Protein AF-A0A3M1AWP5-F1 (afdb_monomer_lite)

Radius of gyration: 27.08 Å; chains: 1; bounding box: 99×44×41 Å

Secondary structure (DSSP, 8-state):
-GGGHHHHHHHHHHTT-------------GGGS---TT-EEEEEEEEEEEPTTSS--EEEEEEEEEEEEEEEEE-TTS-EEEEEEEEEESSTTSPPEEEEEEEEEEETTEEEEEETTEEEEEEESS--TT----TTTTS-TT---PPTT--

Structure (mmCIF, N/CA/C/O backbone):
data_AF-A0A3M1AWP5-F1
#
_entry.id   AF-A0A3M1AWP5-F1
#
loop_
_atom_site.group_PDB
_atom_site.id
_atom_site.type_symbol
_atom_site.label_atom_id
_atom_site.label_alt_id
_atom_site.label_comp_id
_atom_site.label_asym_id
_atom_site.label_entity_id
_atom_site.label_seq_id
_atom_site.pdbx_PDB_ins_code
_atom_site.Cartn_x
_atom_site.Cartn_y
_atom_site.Cartn_z
_atom_site.occupancy
_atom_site.B_iso_or_equiv
_atom_site.auth_seq_id
_atom_site.auth_comp_id
_atom_site.auth_asym_id
_atom_site.auth_atom_id
_atom_site.pdbx_PDB_model_num
ATOM 1 N N . MET A 1 1 ? -70.035 30.390 7.859 1.00 53.03 1 MET A N 1
ATOM 2 C CA . MET A 1 1 ? -69.193 29.257 7.408 1.00 53.03 1 MET A CA 1
ATOM 3 C C . MET A 1 1 ? -67.688 29.559 7.477 1.00 53.03 1 MET A C 1
ATOM 5 O O . MET A 1 1 ? -66.928 28.643 7.740 1.00 53.03 1 MET A O 1
ATOM 9 N N . LEU A 1 2 ? -67.248 30.824 7.371 1.00 51.12 2 LEU A N 1
ATOM 10 C CA . LEU A 1 2 ? -65.820 31.205 7.382 1.00 51.12 2 LEU A CA 1
ATOM 11 C C . LEU A 1 2 ? -65.091 31.064 8.743 1.00 51.12 2 LEU A C 1
ATOM 13 O O . LEU A 1 2 ? -63.875 30.923 8.776 1.00 51.12 2 LEU A O 1
ATOM 17 N N . LYS A 1 3 ? -65.814 31.063 9.876 1.00 50.00 3 LYS A N 1
ATOM 18 C CA . LYS A 1 3 ? -65.214 31.012 11.228 1.00 50.00 3 LYS A CA 1
ATOM 19 C C . LYS A 1 3 ? -64.659 29.633 11.626 1.00 50.00 3 LYS A C 1
ATOM 21 O O . LYS A 1 3 ? -63.792 29.576 12.487 1.00 50.00 3 LYS A O 1
ATOM 26 N N . LEU A 1 4 ? -65.120 28.545 10.992 1.00 53.50 4 LEU A N 1
ATOM 27 C CA . LEU A 1 4 ? -64.608 27.184 11.234 1.00 53.50 4 LEU A CA 1
ATOM 28 C C . LEU A 1 4 ? -63.374 26.841 10.377 1.00 53.50 4 LEU A C 1
ATOM 30 O O . LEU A 1 4 ? -62.659 25.898 10.694 1.00 53.50 4 LEU A O 1
ATOM 34 N N . ALA A 1 5 ? -63.107 27.608 9.313 1.00 57.72 5 ALA A N 1
ATOM 35 C CA . ALA A 1 5 ? -61.976 27.373 8.412 1.00 57.72 5 ALA A CA 1
ATOM 36 C C . ALA A 1 5 ? -60.634 27.831 9.014 1.00 57.72 5 ALA A C 1
ATOM 38 O O . ALA A 1 5 ? -59.599 27.227 8.757 1.00 57.72 5 ALA A O 1
ATOM 39 N N . ILE A 1 6 ? -60.660 28.867 9.858 1.00 60.28 6 ILE A N 1
ATOM 40 C CA . ILE A 1 6 ? -59.479 29.448 10.513 1.00 60.28 6 ILE A CA 1
ATOM 41 C C . ILE A 1 6 ? -58.795 28.465 11.488 1.00 60.28 6 ILE A C 1
ATOM 43 O O . ILE A 1 6 ? -57.579 28.304 11.365 1.00 60.28 6 ILE A O 1
ATOM 47 N N . PRO A 1 7 ? -59.509 27.764 12.401 1.00 63.31 7 PRO A N 1
ATOM 48 C CA . PRO A 1 7 ? -58.883 26.770 13.281 1.00 63.31 7 PRO A CA 1
ATOM 49 C C . PRO A 1 7 ? -58.403 25.519 12.525 1.00 63.31 7 PRO A C 1
ATOM 51 O O . PRO A 1 7 ? -57.407 24.907 12.902 1.00 63.31 7 PRO A O 1
ATOM 54 N N . LEU A 1 8 ? -59.068 25.155 11.423 1.00 63.59 8 LEU A N 1
ATOM 55 C CA . LEU A 1 8 ? -58.674 24.007 10.601 1.00 63.59 8 LEU A CA 1
ATOM 56 C C . LEU A 1 8 ? -57.382 24.285 9.814 1.00 63.59 8 LEU A C 1
ATOM 58 O O . LEU A 1 8 ? -56.522 23.414 9.698 1.00 63.59 8 LEU A O 1
ATOM 62 N N . LEU A 1 9 ? -57.213 25.521 9.336 1.00 65.38 9 LEU A N 1
ATOM 63 C CA . LEU A 1 9 ? -56.002 25.961 8.645 1.00 65.38 9 LEU A CA 1
ATOM 64 C C . LEU A 1 9 ? -54.795 26.040 9.594 1.00 65.38 9 LEU A C 1
ATOM 66 O O . LEU A 1 9 ? -53.684 25.695 9.203 1.00 65.38 9 LEU A O 1
ATOM 70 N N . THR A 1 10 ? -55.011 26.427 10.855 1.00 64.38 10 THR A N 1
ATOM 71 C CA . THR A 1 10 ? -53.945 26.468 11.875 1.00 64.38 10 THR A CA 1
ATOM 72 C C . THR A 1 10 ? -53.494 25.073 12.312 1.00 64.38 10 THR A C 1
ATOM 74 O O . THR A 1 10 ? -52.305 24.874 12.544 1.00 64.38 10 THR A O 1
ATOM 77 N N . ILE A 1 11 ? -54.394 24.086 12.349 1.00 67.00 11 ILE A N 1
ATOM 78 C CA . ILE A 1 11 ? -54.040 22.682 12.626 1.00 67.00 11 ILE A CA 1
ATOM 79 C C . ILE A 1 11 ? -53.254 22.056 11.460 1.00 67.00 11 ILE A C 1
ATOM 81 O O . ILE A 1 11 ? -52.305 21.311 11.696 1.00 67.00 11 ILE A O 1
ATOM 85 N N . ALA A 1 12 ? -53.584 22.397 10.210 1.00 65.62 12 ALA A N 1
ATOM 86 C CA . ALA A 1 12 ? -52.859 21.902 9.035 1.00 65.62 12 ALA A CA 1
ATOM 87 C C . ALA A 1 12 ? -51.409 22.426 8.957 1.00 65.62 12 ALA A C 1
ATOM 89 O O . ALA A 1 12 ? -50.514 21.700 8.527 1.00 65.62 12 ALA A O 1
ATOM 90 N N . LEU A 1 13 ? -51.159 23.653 9.429 1.00 64.75 13 LEU A N 1
ATOM 91 C CA . LEU A 1 13 ? -49.820 24.257 9.475 1.00 64.75 13 LEU A CA 1
ATOM 92 C C . LEU A 1 13 ? -48.888 23.585 10.501 1.00 64.75 13 LEU A C 1
ATOM 94 O O . LEU A 1 13 ? -47.675 23.586 10.309 1.00 64.75 13 LEU A O 1
ATOM 98 N N . LEU A 1 14 ? -49.431 22.966 11.556 1.00 64.44 14 LEU A N 1
ATOM 99 C CA . LEU A 1 14 ? -48.641 22.269 12.583 1.00 64.44 14 LEU A CA 1
ATOM 100 C C . LEU A 1 14 ? -48.255 20.832 12.187 1.00 64.44 14 LEU A C 1
ATOM 102 O O . LEU A 1 14 ? -47.319 20.276 12.755 1.00 64.44 14 LEU A O 1
ATOM 106 N N . ALA A 1 15 ? -48.921 20.239 11.191 1.00 63.94 15 ALA A N 1
ATOM 107 C CA . ALA A 1 15 ? -48.643 18.879 10.716 1.00 63.94 15 ALA A CA 1
ATOM 108 C C . ALA A 1 15 ? -47.486 18.790 9.695 1.00 63.94 15 ALA A C 1
ATOM 110 O O . ALA A 1 15 ? -47.089 17.691 9.312 1.00 63.94 15 ALA A O 1
ATOM 111 N N . SER A 1 16 ? -46.939 19.927 9.246 1.00 66.94 16 SER A N 1
ATOM 112 C CA . SER A 1 16 ? -45.861 19.971 8.243 1.00 66.94 16 SER A CA 1
ATOM 113 C C . SER A 1 16 ? -44.450 19.940 8.840 1.00 66.94 16 SER A C 1
ATOM 115 O O . SER A 1 16 ? -43.474 19.908 8.091 1.00 66.94 16 SER A O 1
ATOM 117 N N . CYS A 1 17 ? -44.317 19.954 10.168 1.00 68.88 17 CYS A N 1
ATOM 118 C CA . CYS A 1 17 ? -43.018 19.876 10.826 1.00 68.88 17 CYS A CA 1
ATOM 119 C C . CYS A 1 17 ? -42.562 18.410 10.859 1.00 68.88 17 CYS A C 1
ATOM 121 O O . CYS A 1 17 ? -42.826 17.679 11.813 1.00 68.88 17 CYS A O 1
ATOM 123 N N . LYS A 1 18 ? -41.930 17.953 9.775 1.00 68.88 18 LYS A N 1
ATOM 124 C CA . LYS A 1 18 ? -41.160 16.709 9.788 1.00 68.88 18 LYS A CA 1
ATOM 125 C C . LYS A 1 18 ? -39.752 17.042 10.253 1.00 68.88 18 LYS A C 1
ATOM 127 O O . LYS A 1 18 ? -39.086 17.872 9.645 1.00 68.88 18 LYS A O 1
ATOM 132 N N . THR A 1 19 ? -39.309 16.402 11.326 1.00 66.50 19 THR A N 1
ATOM 133 C CA . THR A 1 19 ? -37.909 16.450 11.738 1.00 66.50 19 THR A CA 1
ATOM 134 C C . THR A 1 19 ? -37.105 15.694 10.688 1.00 66.50 19 THR A C 1
ATOM 136 O O . THR A 1 19 ? -37.209 14.471 10.596 1.00 66.50 19 TH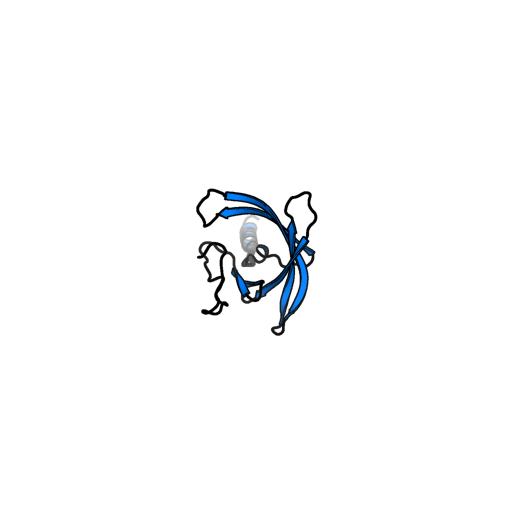R A O 1
ATOM 139 N N . GLU A 1 20 ? -36.344 16.409 9.864 1.00 64.50 20 GLU A N 1
ATOM 140 C CA . GLU A 1 20 ? -35.311 15.784 9.046 1.00 64.50 20 GLU A CA 1
ATOM 141 C C . GLU A 1 20 ? -34.237 15.270 10.009 1.00 64.50 20 GLU A C 1
ATOM 143 O O . GLU A 1 20 ? -33.453 16.031 10.572 1.00 64.50 20 GLU A O 1
ATOM 148 N N . GLN A 1 21 ? -34.258 13.964 10.283 1.00 60.59 21 GLN A N 1
ATOM 149 C CA . GLN A 1 21 ? -33.045 13.283 10.707 1.00 60.59 21 GLN A CA 1
ATOM 150 C C . GLN A 1 21 ? -32.175 13.209 9.464 1.00 60.59 21 GLN A C 1
ATOM 152 O O . GLN A 1 21 ? -32.335 12.296 8.660 1.00 60.59 21 GLN A O 1
ATOM 157 N N . ASP A 1 22 ? -31.304 14.196 9.292 1.00 58.91 22 ASP A N 1
ATOM 158 C CA . ASP A 1 22 ? -30.115 13.998 8.481 1.00 58.91 22 ASP A CA 1
ATOM 159 C C . ASP A 1 22 ? -29.289 12.944 9.232 1.00 58.91 22 ASP A C 1
ATOM 161 O O . ASP A 1 22 ? -28.844 13.222 10.359 1.00 58.91 22 ASP A O 1
ATOM 165 N N . PRO A 1 23 ? -29.187 11.690 8.744 1.00 58.50 23 PRO A N 1
ATOM 166 C CA . PRO A 1 23 ? -28.244 10.772 9.340 1.00 58.50 23 PRO A CA 1
ATOM 167 C C . PRO A 1 23 ? -26.895 11.449 9.156 1.00 58.50 23 PRO A C 1
ATOM 169 O O . PRO A 1 23 ? -26.439 11.633 8.036 1.00 58.50 23 PRO A O 1
ATOM 172 N N . PHE A 1 24 ? -26.299 11.889 10.261 1.00 58.22 24 PHE A N 1
ATOM 173 C CA . PHE A 1 24 ? -24.976 12.490 10.276 1.00 58.22 24 PHE A CA 1
ATOM 174 C C . PHE A 1 24 ? -23.970 11.385 9.921 1.00 58.22 24 PHE A C 1
ATOM 176 O O . PHE A 1 24 ? -23.284 10.846 10.792 1.00 58.22 24 PHE A O 1
ATOM 183 N N . ASP A 1 25 ? -23.964 10.973 8.655 1.00 64.19 25 ASP A N 1
ATOM 184 C CA . ASP A 1 25 ? -23.086 9.960 8.114 1.00 64.19 25 ASP A CA 1
ATOM 185 C C . ASP A 1 25 ? -21.750 10.650 7.916 1.00 64.19 25 ASP A C 1
ATOM 187 O O . ASP A 1 25 ? -21.516 11.429 6.989 1.00 64.19 25 ASP A O 1
ATOM 191 N N . ARG A 1 26 ? -20.913 10.507 8.939 1.00 71.44 26 ARG A N 1
ATOM 192 C CA . ARG A 1 26 ? -19.608 11.135 8.962 1.00 71.44 26 ARG A CA 1
ATOM 193 C C . ARG A 1 26 ? -18.755 10.357 7.969 1.00 71.44 26 ARG A C 1
ATOM 195 O O . ARG A 1 26 ? -18.189 9.338 8.346 1.00 71.44 26 ARG A O 1
ATOM 202 N N . ASP A 1 27 ? -18.680 10.827 6.728 1.00 85.81 27 ASP A N 1
ATOM 203 C CA . ASP A 1 27 ? -17.844 10.209 5.701 1.00 85.81 27 ASP A CA 1
ATOM 204 C C . ASP A 1 27 ? -16.393 10.122 6.200 1.00 85.81 27 ASP A C 1
ATOM 206 O O . ASP A 1 27 ? -15.729 11.131 6.467 1.00 85.81 27 ASP A O 1
ATOM 210 N N . PHE A 1 28 ? -15.918 8.890 6.403 1.00 89.19 28 PHE A N 1
ATOM 211 C CA . PHE A 1 28 ? -14.544 8.636 6.815 1.00 89.19 28 PHE A CA 1
ATOM 212 C C . PHE A 1 28 ? -13.572 8.658 5.633 1.00 89.19 28 PHE A C 1
ATOM 214 O O . PHE A 1 28 ? -12.366 8.772 5.847 1.00 89.19 28 PHE A O 1
ATOM 221 N N . GLY A 1 29 ? -14.061 8.571 4.398 1.00 92.06 29 GLY A N 1
ATOM 222 C CA . GLY A 1 29 ? -13.231 8.521 3.205 1.00 92.06 29 GLY A CA 1
ATOM 223 C C . GLY A 1 29 ? -12.493 7.193 3.040 1.00 92.06 29 GLY A C 1
ATOM 224 O O . GLY A 1 29 ? -11.410 7.175 2.464 1.00 92.06 29 GLY A O 1
ATOM 225 N N . PHE A 1 30 ? -13.031 6.071 3.533 1.00 93.12 30 PHE A N 1
ATOM 226 C CA . PHE A 1 30 ? -12.400 4.755 3.335 1.00 93.12 30 PHE A CA 1
ATOM 227 C C . PHE A 1 30 ? -12.233 4.394 1.849 1.00 93.12 30 PHE A C 1
ATOM 229 O O . PHE A 1 30 ? -11.294 3.683 1.490 1.00 93.12 30 PHE A O 1
ATOM 236 N N . ASP A 1 31 ? -13.064 4.967 0.976 1.00 92.75 31 ASP A N 1
ATOM 237 C CA . ASP A 1 31 ? -12.991 4.808 -0.479 1.00 92.75 31 ASP A CA 1
ATOM 238 C C . ASP A 1 31 ? -11.698 5.363 -1.102 1.00 92.75 31 ASP A C 1
ATOM 240 O O . ASP A 1 31 ? -11.334 4.965 -2.208 1.00 92.75 31 ASP A O 1
ATOM 244 N N . TYR A 1 32 ? -10.949 6.218 -0.389 1.00 93.31 32 TYR A N 1
ATOM 245 C CA . TYR A 1 32 ? -9.612 6.664 -0.805 1.00 93.31 32 TYR A CA 1
ATOM 246 C C . TYR A 1 32 ? -8.544 5.561 -0.697 1.00 93.31 32 TYR A C 1
ATOM 248 O O . TYR A 1 32 ? -7.442 5.723 -1.222 1.00 93.31 32 TYR A O 1
ATOM 256 N N . TYR A 1 33 ? -8.842 4.438 -0.033 1.00 95.69 33 TYR A N 1
ATOM 257 C CA . TYR A 1 33 ? -7.948 3.282 0.064 1.00 95.69 33 TYR A CA 1
ATOM 258 C C . TYR A 1 33 ? -8.723 1.961 -0.103 1.00 95.69 33 TYR A C 1
ATOM 260 O O . TYR A 1 33 ? -8.898 1.207 0.858 1.00 95.69 33 TYR A O 1
ATOM 268 N N . PRO A 1 34 ? -9.231 1.664 -1.313 1.00 94.62 34 PRO A N 1
ATOM 269 C CA . PRO A 1 34 ? -10.155 0.557 -1.508 1.00 94.62 34 PRO A CA 1
ATOM 270 C C . PRO A 1 34 ? -9.424 -0.791 -1.442 1.00 94.62 34 PRO A C 1
ATOM 272 O O . PRO A 1 34 ? -8.628 -1.134 -2.317 1.00 94.62 34 PRO A O 1
ATOM 275 N N . LEU A 1 35 ? -9.738 -1.576 -0.411 1.00 96.12 35 LEU A N 1
ATOM 276 C CA . LEU A 1 35 ? -9.240 -2.935 -0.208 1.00 96.12 35 LEU A CA 1
ATOM 277 C C . LEU A 1 35 ? -10.361 -3.938 -0.472 1.00 96.12 35 LEU A C 1
ATOM 279 O O . LEU A 1 35 ? -11.098 -4.326 0.426 1.00 96.12 35 LEU A O 1
ATOM 283 N N . GLU A 1 36 ? -10.503 -4.335 -1.731 1.00 96.44 36 GLU A N 1
ATOM 284 C CA . GLU A 1 36 ? -11.495 -5.319 -2.161 1.00 96.44 36 GLU A CA 1
ATOM 285 C C . GLU A 1 36 ? -10.835 -6.293 -3.132 1.00 96.44 36 GLU A C 1
ATOM 287 O O . GLU A 1 36 ? -10.174 -5.871 -4.084 1.00 96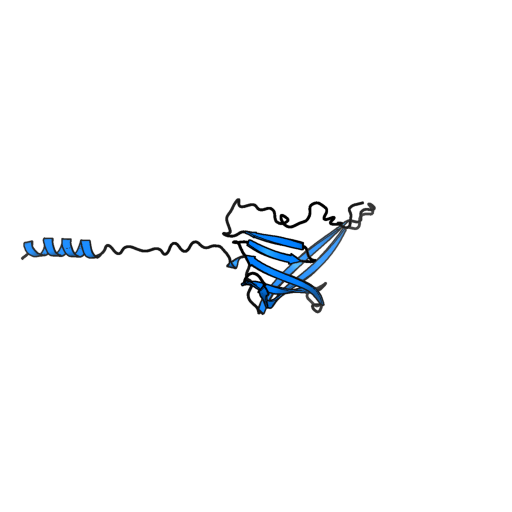.44 36 GLU A O 1
ATOM 292 N N . VAL A 1 37 ? -10.997 -7.594 -2.886 1.00 98.31 37 VAL A N 1
ATOM 293 C CA . VAL A 1 37 ? -10.411 -8.645 -3.726 1.00 98.31 37 VAL A CA 1
ATOM 294 C C . VAL A 1 37 ? -10.897 -8.494 -5.170 1.00 98.31 37 VAL A C 1
ATOM 296 O O . VAL A 1 37 ? -12.085 -8.338 -5.430 1.00 98.31 37 VAL A O 1
ATOM 299 N N . GLY A 1 38 ? -9.960 -8.528 -6.115 1.00 97.81 38 GLY A N 1
ATOM 300 C CA . GLY A 1 38 ? -10.199 -8.322 -7.542 1.00 97.81 38 GLY A CA 1
ATOM 301 C C . GLY A 1 38 ? -9.982 -6.883 -8.018 1.00 97.81 38 GLY A C 1
ATOM 302 O O . GLY A 1 38 ? -9.739 -6.679 -9.212 1.00 97.81 38 GLY A O 1
ATOM 303 N N . LYS A 1 39 ? -9.983 -5.877 -7.128 1.00 96.94 39 LYS A N 1
ATOM 304 C CA . LYS A 1 39 ? -9.636 -4.504 -7.525 1.00 96.94 39 LYS A CA 1
ATOM 305 C C . LYS A 1 39 ? -8.166 -4.407 -7.917 1.00 96.94 39 LYS A C 1
ATOM 307 O O . LYS A 1 39 ? -7.291 -5.028 -7.312 1.00 96.94 39 LYS A O 1
ATOM 312 N N . SER A 1 40 ? -7.911 -3.616 -8.957 1.00 97.00 40 SER A N 1
ATOM 313 C CA . SER A 1 40 ? -6.568 -3.347 -9.459 1.00 97.00 40 SER A CA 1
ATOM 314 C C . SER A 1 40 ? -6.362 -1.866 -9.739 1.00 97.00 40 SER A C 1
ATOM 316 O O . SER A 1 40 ? -7.285 -1.175 -10.167 1.00 97.00 40 SER A O 1
ATOM 318 N N . MET A 1 41 ? -5.134 -1.402 -9.541 1.00 96.19 41 MET A N 1
ATOM 319 C CA . MET A 1 41 ? -4.682 -0.045 -9.840 1.00 96.19 41 MET A CA 1
ATOM 320 C C . MET A 1 41 ? -3.452 -0.134 -10.737 1.00 96.19 41 MET A C 1
ATOM 322 O O . MET A 1 41 ? -2.591 -0.980 -10.509 1.00 96.19 41 MET A O 1
ATOM 326 N N . ILE A 1 42 ? -3.370 0.711 -11.764 1.00 96.88 42 ILE A N 1
ATOM 327 C CA . ILE A 1 42 ? -2.212 0.787 -12.659 1.00 96.88 42 ILE A CA 1
ATOM 328 C C . ILE A 1 42 ? -1.678 2.212 -12.627 1.00 96.88 42 ILE A C 1
ATOM 330 O O . ILE A 1 42 ? -2.422 3.163 -12.852 1.00 96.88 42 ILE A O 1
ATOM 334 N N . TYR A 1 43 ? -0.382 2.334 -12.382 1.00 95.69 43 TYR A N 1
ATOM 335 C CA . TYR A 1 43 ? 0.351 3.586 -12.316 1.00 95.69 43 TYR A CA 1
ATOM 336 C C . TYR A 1 43 ? 1.377 3.622 -13.441 1.00 95.69 43 TYR A C 1
ATOM 338 O O . TYR A 1 43 ? 2.092 2.644 -13.666 1.00 95.69 43 TYR A O 1
ATOM 346 N N . GLN A 1 44 ? 1.465 4.758 -14.124 1.00 96.44 44 GLN A N 1
ATOM 347 C CA . GLN A 1 44 ? 2.611 5.099 -14.956 1.00 96.44 44 GLN A CA 1
ATOM 348 C C . GLN A 1 44 ? 3.591 5.892 -14.087 1.00 96.44 44 GLN A C 1
ATOM 350 O O . GLN A 1 44 ? 3.191 6.847 -13.425 1.00 96.44 44 GLN A O 1
ATOM 355 N N . MET A 1 45 ? 4.846 5.459 -14.047 1.00 93.00 45 MET A N 1
ATOM 356 C CA . MET A 1 45 ? 5.889 6.018 -13.193 1.00 93.00 45 MET A CA 1
ATOM 357 C C . MET A 1 45 ? 7.036 6.524 -14.056 1.00 93.00 45 MET A C 1
ATOM 359 O O . MET A 1 45 ? 7.575 5.763 -14.858 1.00 93.00 45 MET A O 1
ATOM 363 N N . ASP A 1 46 ? 7.450 7.765 -13.835 1.00 89.69 46 ASP A N 1
ATOM 364 C CA . ASP A 1 46 ? 8.652 8.326 -14.442 1.00 89.69 46 ASP A CA 1
ATOM 365 C C . ASP A 1 46 ? 9.792 8.317 -13.420 1.00 89.69 46 ASP A C 1
ATOM 367 O O . ASP A 1 46 ? 9.624 8.720 -12.268 1.00 89.69 46 ASP A O 1
ATOM 371 N N . SER A 1 47 ? 10.961 7.837 -13.835 1.00 83.62 47 SER A N 1
ATOM 372 C CA . SER A 1 47 ? 12.172 7.802 -13.021 1.00 83.62 47 SER A CA 1
ATOM 373 C C . SER A 1 47 ? 13.256 8.653 -13.666 1.00 83.62 47 SER A C 1
ATOM 375 O O . SER A 1 47 ? 13.430 8.625 -14.884 1.00 83.62 47 SER A O 1
ATOM 377 N N . THR A 1 48 ? 13.981 9.399 -12.834 1.00 82.12 48 THR A N 1
ATOM 378 C CA . THR A 1 48 ? 15.208 10.105 -13.210 1.00 82.12 48 THR A CA 1
ATOM 379 C C . THR A 1 48 ? 16.332 9.581 -12.330 1.00 82.12 48 THR A C 1
ATOM 381 O O . THR A 1 48 ? 16.306 9.781 -11.117 1.00 82.12 48 THR A O 1
ATOM 384 N N . ILE A 1 49 ? 17.293 8.884 -12.931 1.00 73.19 49 ILE A N 1
ATOM 385 C CA . ILE A 1 49 ? 18.463 8.355 -12.223 1.00 73.19 49 ILE A CA 1
ATOM 386 C C . ILE A 1 49 ? 19.630 9.311 -12.447 1.00 73.19 49 ILE A C 1
ATOM 388 O O . ILE A 1 49 ? 19.948 9.625 -13.594 1.00 73.19 49 ILE A O 1
ATOM 392 N N . TYR A 1 50 ? 20.248 9.750 -11.352 1.00 72.31 50 TYR A N 1
ATOM 393 C CA . TYR A 1 50 ? 21.445 10.585 -11.352 1.00 72.31 50 TYR A CA 1
ATOM 394 C C . TYR A 1 50 ? 22.693 9.711 -11.211 1.00 72.31 50 TYR A C 1
ATOM 396 O O . TYR A 1 50 ? 22.745 8.855 -10.328 1.00 72.31 50 TYR A O 1
ATOM 404 N N . ASP A 1 51 ? 23.706 9.950 -12.044 1.00 71.00 51 ASP A N 1
ATOM 405 C CA . ASP A 1 51 ? 25.043 9.394 -11.836 1.00 71.00 51 ASP A CA 1
ATOM 406 C C . ASP A 1 51 ? 25.778 10.194 -10.737 1.00 71.00 51 ASP A C 1
ATOM 408 O O . ASP A 1 51 ? 26.048 11.386 -10.930 1.00 71.00 51 ASP A O 1
ATOM 412 N N . PRO A 1 52 ? 26.122 9.578 -9.589 1.00 65.62 52 PRO A N 1
ATOM 413 C CA . PRO A 1 52 ? 26.818 10.262 -8.500 1.00 65.62 52 PRO A CA 1
ATOM 414 C C . PRO A 1 52 ? 28.257 10.682 -8.855 1.00 65.62 52 PRO A C 1
ATOM 416 O O . PRO A 1 52 ? 28.857 11.456 -8.113 1.00 65.62 52 PRO A O 1
ATOM 419 N N . THR A 1 53 ? 28.824 10.207 -9.972 1.00 70.94 53 THR A N 1
ATOM 420 C CA . THR A 1 53 ? 30.205 10.509 -10.391 1.00 70.94 53 THR A CA 1
ATOM 421 C C . THR A 1 53 ? 30.354 11.770 -11.254 1.00 70.94 53 THR A C 1
ATOM 423 O O . THR A 1 53 ? 31.475 12.186 -11.537 1.00 70.94 53 THR A O 1
ATOM 426 N N . GLY A 1 54 ? 29.252 12.449 -11.595 1.00 58.22 54 GLY A N 1
ATOM 427 C CA . GLY A 1 54 ? 29.275 13.798 -12.178 1.00 58.22 54 GLY A CA 1
ATOM 428 C C . GLY A 1 54 ? 29.316 13.880 -13.708 1.00 58.22 54 GLY A C 1
ATOM 429 O O . GLY A 1 54 ? 29.152 14.975 -14.244 1.00 58.22 54 GLY A O 1
ATOM 430 N N . ASP A 1 55 ? 29.432 12.760 -14.426 1.00 58.00 55 ASP A N 1
ATOM 431 C CA . ASP A 1 55 ? 29.423 12.732 -15.897 1.00 58.00 55 ASP A CA 1
ATOM 432 C C . ASP A 1 55 ? 27.992 12.600 -16.466 1.00 58.00 55 ASP A C 1
ATOM 434 O O . ASP A 1 55 ? 27.631 11.672 -17.174 1.00 58.00 55 ASP A O 1
ATOM 438 N N . SER A 1 56 ? 27.147 13.597 -16.194 1.00 58.78 56 SER A N 1
ATOM 439 C CA . SER A 1 56 ? 25.984 14.009 -17.014 1.00 58.78 56 SER A CA 1
ATOM 440 C C . SER A 1 56 ? 24.906 12.993 -17.461 1.00 58.78 56 SER A C 1
ATOM 442 O O . SER A 1 56 ? 24.023 13.379 -18.231 1.00 58.78 56 SER A O 1
ATOM 444 N N . MET A 1 57 ? 24.866 11.746 -16.98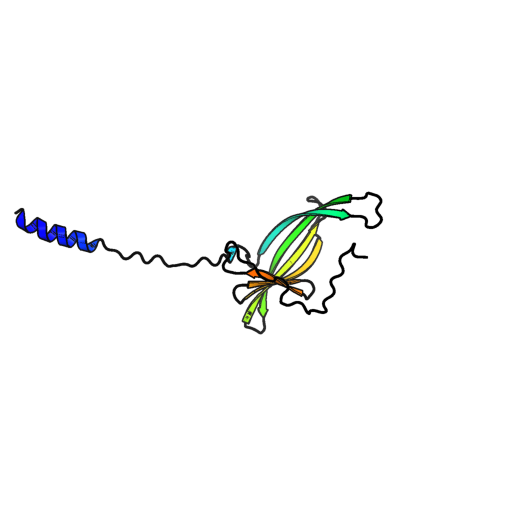6 1.00 55.72 57 MET A N 1
ATOM 445 C CA . MET A 1 57 ? 23.773 10.832 -17.343 1.00 55.72 57 MET A CA 1
ATOM 446 C C . MET A 1 57 ? 22.578 10.968 -16.394 1.00 55.72 57 MET A C 1
ATOM 448 O O . MET A 1 57 ? 22.542 10.385 -15.314 1.00 55.72 57 MET A O 1
ATOM 452 N N . LEU A 1 58 ? 21.569 11.716 -16.850 1.00 64.38 58 LEU A N 1
ATOM 453 C CA . LEU A 1 58 ? 20.187 11.585 -16.392 1.00 64.38 58 LEU A CA 1
ATOM 454 C C . LEU A 1 58 ? 19.528 10.474 -17.213 1.00 64.38 58 LEU A C 1
ATOM 456 O O . LEU A 1 58 ? 19.223 10.670 -18.391 1.00 64.38 58 LEU A O 1
ATOM 460 N N . ILE A 1 59 ? 19.316 9.297 -16.624 1.00 67.88 59 ILE A N 1
ATOM 461 C CA . ILE A 1 59 ? 18.485 8.281 -17.282 1.00 67.88 59 ILE A CA 1
ATOM 462 C C . ILE A 1 59 ? 17.036 8.597 -16.942 1.00 67.88 59 ILE A C 1
ATOM 464 O O . ILE A 1 59 ? 16.608 8.418 -15.801 1.00 67.88 59 ILE A O 1
ATOM 468 N N . HIS A 1 60 ? 16.290 9.047 -17.947 1.00 78.88 60 HIS A N 1
ATOM 469 C CA . HIS A 1 60 ? 14.840 9.141 -17.875 1.00 78.88 60 HIS A CA 1
ATOM 470 C C . HIS A 1 60 ? 14.230 7.836 -18.374 1.00 78.88 60 HIS A C 1
ATOM 472 O O . HIS A 1 60 ? 14.530 7.382 -19.479 1.00 78.88 60 HIS A O 1
ATOM 478 N N . SER A 1 61 ? 13.375 7.224 -17.563 1.00 85.31 61 SER A N 1
ATOM 479 C CA . SER A 1 61 ? 12.615 6.048 -17.979 1.00 85.31 61 SER A CA 1
ATOM 480 C C . SER A 1 61 ? 11.180 6.135 -17.491 1.00 85.31 61 SER A C 1
ATOM 482 O O . SER A 1 61 ? 10.924 6.572 -16.371 1.00 85.31 61 SER A O 1
ATOM 484 N N . THR A 1 62 ? 10.255 5.698 -18.339 1.00 91.25 62 THR A N 1
ATOM 485 C CA . THR A 1 62 ? 8.855 5.495 -17.973 1.00 91.25 62 THR A CA 1
ATOM 486 C C . THR A 1 62 ? 8.636 4.006 -17.767 1.00 91.25 62 THR A C 1
ATOM 488 O O . THR A 1 62 ? 8.991 3.190 -18.614 1.00 91.25 62 THR A O 1
ATOM 491 N N . THR A 1 63 ? 8.045 3.643 -16.639 1.00 94.12 63 THR A N 1
ATOM 492 C CA . THR A 1 63 ? 7.694 2.266 -16.286 1.00 94.12 63 THR A CA 1
ATOM 493 C C . THR A 1 63 ? 6.252 2.216 -15.805 1.00 94.12 63 THR A C 1
ATOM 495 O O . THR A 1 63 ? 5.620 3.247 -15.580 1.00 94.12 63 THR A O 1
ATOM 498 N N . PHE A 1 64 ? 5.699 1.016 -15.657 1.00 97.06 64 PHE A N 1
ATOM 499 C CA . PHE A 1 64 ? 4.350 0.846 -15.131 1.00 97.06 64 PHE A CA 1
ATOM 500 C C . PHE A 1 64 ? 4.362 -0.094 -13.936 1.00 97.06 64 PHE A C 1
ATOM 502 O O . PHE A 1 64 ? 5.010 -1.142 -13.978 1.00 97.06 64 PHE A O 1
ATOM 509 N N . LEU A 1 65 ? 3.592 0.258 -12.911 1.00 97.19 65 LEU A N 1
ATOM 510 C CA . LEU A 1 65 ? 3.302 -0.571 -11.748 1.00 97.19 65 LEU A CA 1
ATOM 511 C C . LEU A 1 65 ? 1.818 -0.928 -11.776 1.00 97.19 65 LEU A C 1
ATOM 513 O O . LEU A 1 65 ? 0.976 -0.067 -12.006 1.00 97.19 65 LEU A O 1
ATOM 517 N N . LYS A 1 66 ? 1.486 -2.186 -11.524 1.00 98.00 66 LYS A N 1
ATOM 518 C CA . LYS A 1 66 ? 0.116 -2.631 -11.291 1.00 98.00 66 LYS A CA 1
ATOM 519 C C . LYS A 1 66 ? 0.035 -3.262 -9.919 1.00 98.00 66 LYS A C 1
ATOM 521 O O . LYS A 1 66 ? 0.850 -4.119 -9.600 1.00 98.00 66 LYS A O 1
ATOM 526 N N . GLU A 1 67 ? -0.972 -2.886 -9.155 1.00 98.12 67 GLU A N 1
ATOM 527 C CA . GLU A 1 67 ? -1.323 -3.539 -7.901 1.00 98.12 67 GLU A CA 1
ATOM 528 C C . GLU A 1 67 ? -2.661 -4.235 -8.065 1.00 98.12 67 GLU A C 1
ATOM 530 O O . GLU A 1 67 ? -3.604 -3.628 -8.568 1.00 98.12 67 GLU A O 1
ATOM 535 N N . THR A 1 68 ? -2.752 -5.488 -7.633 1.00 98.50 68 THR A N 1
ATOM 536 C CA . THR A 1 68 ? -4.006 -6.243 -7.614 1.00 98.50 68 THR A CA 1
ATOM 537 C C . THR A 1 68 ? -4.215 -6.819 -6.224 1.00 98.50 68 THR A C 1
ATOM 539 O O . THR A 1 68 ? -3.344 -7.520 -5.708 1.00 98.50 68 THR A O 1
ATOM 542 N N . VAL A 1 69 ? -5.372 -6.548 -5.618 1.00 98.62 69 VAL A N 1
ATOM 543 C CA . VAL A 1 69 ? -5.792 -7.222 -4.385 1.00 98.62 69 VAL A CA 1
ATOM 544 C C . VAL A 1 69 ? -6.225 -8.634 -4.766 1.00 98.62 69 VAL A C 1
ATOM 546 O O . VAL A 1 69 ? -7.239 -8.813 -5.437 1.00 98.62 69 VAL A O 1
ATOM 549 N N . VAL A 1 70 ? -5.444 -9.640 -4.387 1.00 98.50 70 VAL A N 1
ATOM 550 C CA . VAL A 1 70 ? -5.654 -11.021 -4.854 1.00 98.50 70 VAL A CA 1
ATOM 551 C C . VAL A 1 70 ? -6.346 -11.908 -3.832 1.00 98.50 70 VAL A C 1
ATOM 553 O O . VAL A 1 70 ? -6.908 -12.931 -4.206 1.00 98.50 70 VAL A O 1
ATOM 556 N N . ASP A 1 71 ? -6.284 -11.550 -2.550 1.00 98.44 71 ASP A N 1
ATOM 557 C CA . ASP A 1 71 ? -6.805 -12.379 -1.466 1.00 98.44 71 ASP A CA 1
ATOM 558 C C . ASP A 1 71 ? -6.975 -11.571 -0.175 1.00 98.44 71 ASP A C 1
ATOM 560 O O . ASP A 1 71 ? -6.463 -10.453 -0.052 1.00 98.44 71 ASP A O 1
ATOM 564 N N . SER A 1 72 ? -7.642 -12.162 0.812 1.00 98.38 72 SER A N 1
ATOM 565 C CA . SER A 1 72 ? -7.774 -11.614 2.158 1.00 98.38 72 SER A CA 1
ATOM 566 C C . SER A 1 72 ? -7.787 -12.712 3.215 1.00 98.38 72 SER A C 1
ATOM 568 O O . SER A 1 72 ? -8.299 -13.804 2.984 1.00 98.38 72 SER A O 1
ATOM 570 N N . PHE A 1 73 ? -7.280 -12.405 4.401 1.00 98.31 73 PHE A N 1
ATOM 571 C CA . PHE A 1 73 ? -7.310 -13.286 5.562 1.00 98.31 73 PHE A CA 1
ATOM 572 C C . PHE A 1 73 ? -7.540 -12.478 6.842 1.00 98.31 73 PHE A C 1
ATOM 574 O O . PHE A 1 73 ? -7.400 -11.258 6.852 1.00 98.31 73 PHE A O 1
ATOM 581 N N . ILE A 1 74 ? -7.904 -13.158 7.927 1.00 98.06 74 ILE A N 1
ATOM 582 C CA . ILE A 1 74 ? -8.046 -12.543 9.249 1.00 98.06 74 ILE A CA 1
ATOM 583 C C . ILE A 1 74 ? -6.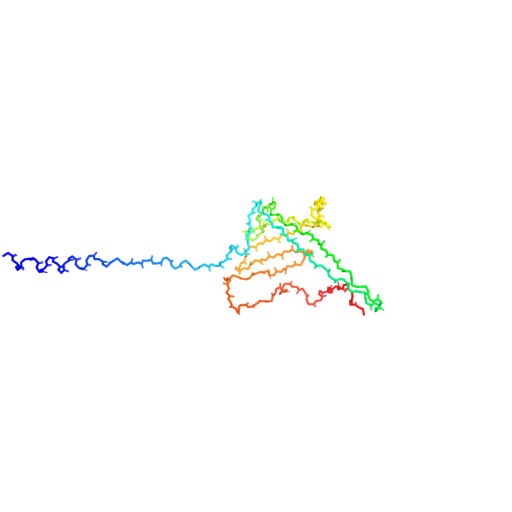768 -12.804 10.042 1.00 98.06 74 ILE A C 1
ATOM 585 O O . ILE A 1 74 ? -6.307 -13.945 10.114 1.00 98.06 74 ILE A O 1
ATOM 589 N N . ASP A 1 75 ? -6.181 -11.756 10.611 1.00 95.38 75 ASP A N 1
ATOM 590 C CA . ASP A 1 75 ? -5.001 -11.892 11.461 1.00 95.38 75 ASP A CA 1
ATOM 591 C C . ASP A 1 75 ? -5.346 -12.344 12.894 1.00 95.38 75 ASP A C 1
ATOM 593 O O . ASP A 1 75 ? -6.505 -12.534 13.265 1.00 95.38 75 ASP A O 1
ATOM 597 N N . LEU A 1 76 ? -4.320 -12.502 13.735 1.00 95.06 76 LEU A N 1
ATOM 598 C CA . LEU A 1 76 ? -4.482 -12.942 15.127 1.00 95.06 76 LEU A CA 1
ATOM 599 C C . LEU A 1 76 ? -5.260 -11.949 16.009 1.00 95.06 76 LEU A C 1
ATOM 601 O O . LEU A 1 76 ? -5.696 -12.318 17.096 1.00 95.06 76 LEU A O 1
ATOM 605 N N . THR A 1 77 ? -5.425 -10.702 15.564 1.00 94.50 77 THR A N 1
ATOM 606 C CA . THR A 1 77 ? -6.191 -9.663 16.266 1.00 94.50 77 THR A CA 1
ATOM 607 C C . THR A 1 77 ? -7.649 -9.599 15.812 1.00 94.50 77 THR A C 1
ATOM 609 O O . THR A 1 77 ? -8.428 -8.830 16.371 1.00 94.50 77 THR A O 1
ATOM 612 N N . GLY A 1 78 ? -8.035 -10.406 14.817 1.00 96.31 78 GLY A N 1
ATOM 613 C CA . GLY A 1 78 ? -9.354 -10.338 14.191 1.00 96.31 78 GLY A CA 1
ATOM 614 C C . GLY A 1 78 ? -9.458 -9.278 13.089 1.00 96.31 78 GLY A C 1
ATOM 615 O O . GLY A 1 78 ? -10.559 -9.022 12.604 1.00 96.31 78 GLY A O 1
ATOM 616 N N . THR A 1 79 ? -8.344 -8.664 12.678 1.00 96.25 79 THR A N 1
ATOM 617 C CA . THR A 1 79 ? -8.327 -7.619 11.648 1.00 96.25 79 THR A CA 1
ATOM 618 C C . THR A 1 79 ? -8.272 -8.250 10.250 1.00 96.25 79 THR A C 1
ATOM 620 O O . THR A 1 79 ? -7.431 -9.122 10.010 1.00 96.25 79 THR A O 1
ATOM 623 N N . PRO A 1 80 ? -9.116 -7.812 9.294 1.00 97.81 80 PRO A N 1
ATOM 624 C CA . PRO A 1 80 ? -8.976 -8.188 7.891 1.00 97.81 80 PRO A CA 1
ATOM 625 C C . PRO A 1 80 ? -7.688 -7.628 7.278 1.00 97.81 80 PRO A C 1
ATOM 627 O O . PRO A 1 80 ? -7.446 -6.419 7.288 1.00 97.81 80 PRO A O 1
ATOM 630 N N . VAL A 1 81 ? -6.888 -8.516 6.699 1.00 98.44 81 VAL A N 1
ATOM 631 C CA . VAL A 1 81 ? -5.649 -8.210 5.987 1.00 98.44 81 VAL A CA 1
ATOM 632 C C . VAL A 1 81 ? -5.787 -8.663 4.542 1.00 98.44 81 VAL A C 1
ATOM 634 O O . VAL A 1 81 ? -6.221 -9.775 4.259 1.00 98.44 81 VAL A O 1
ATOM 637 N N . TYR A 1 82 ? -5.386 -7.804 3.618 1.00 98.69 82 TYR A N 1
ATOM 638 C CA . TYR A 1 82 ? -5.504 -8.006 2.183 1.00 98.69 82 TYR A CA 1
ATOM 639 C C . TYR A 1 82 ? -4.126 -8.247 1.582 1.00 98.69 82 TYR A C 1
ATOM 641 O O . TYR A 1 82 ? -3.201 -7.468 1.822 1.00 98.69 82 TYR A O 1
ATOM 649 N N . ARG A 1 83 ? -3.983 -9.318 0.796 1.00 98.50 83 ARG A N 1
ATOM 650 C CA . ARG A 1 83 ? -2.763 -9.617 0.038 1.00 98.50 83 ARG A CA 1
ATOM 651 C C . ARG A 1 83 ? -2.830 -8.909 -1.307 1.00 98.50 83 ARG A C 1
ATOM 653 O O . ARG A 1 83 ? -3.784 -9.090 -2.063 1.00 98.50 83 ARG A O 1
ATOM 660 N N . ILE A 1 84 ? -1.803 -8.124 -1.603 1.00 98.69 84 ILE A N 1
ATOM 661 C CA . ILE A 1 84 ? -1.698 -7.329 -2.821 1.00 98.69 84 ILE A CA 1
ATOM 662 C C . ILE A 1 84 ? -0.469 -7.803 -3.587 1.00 98.69 84 ILE A C 1
ATOM 664 O O . ILE A 1 84 ? 0.640 -7.830 -3.055 1.00 98.69 84 ILE A O 1
ATOM 668 N N . GLU A 1 85 ? -0.664 -8.178 -4.843 1.00 98.62 85 GLU A N 1
ATOM 669 C CA . GLU A 1 85 ? 0.428 -8.501 -5.753 1.00 98.62 85 GLU A CA 1
ATOM 670 C C . GLU A 1 85 ? 0.782 -7.267 -6.576 1.00 98.62 85 GLU A C 1
ATOM 672 O O . GLU A 1 85 ? -0.070 -6.680 -7.248 1.00 98.62 85 GLU A O 1
ATOM 677 N N . GLN A 1 86 ? 2.051 -6.873 -6.509 1.00 98.12 86 GLN A N 1
ATOM 678 C CA . GLN A 1 86 ? 2.617 -5.832 -7.347 1.00 98.12 86 GLN A CA 1
ATOM 679 C C . GLN A 1 86 ? 3.270 -6.455 -8.573 1.00 98.12 86 GLN A C 1
ATOM 681 O O . GLN A 1 86 ? 4.058 -7.395 -8.472 1.00 98.12 86 GLN A O 1
ATOM 686 N N . TYR A 1 87 ? 3.009 -5.859 -9.726 1.00 98.31 87 TYR A N 1
ATOM 687 C CA . TYR A 1 87 ? 3.580 -6.222 -11.010 1.00 98.31 87 TYR A CA 1
ATOM 688 C C . TYR A 1 87 ? 4.226 -5.003 -11.650 1.00 98.31 87 TYR A C 1
ATOM 690 O O . TYR A 1 87 ? 3.714 -3.896 -11.516 1.00 98.31 87 TYR A O 1
ATOM 698 N N . HIS A 1 88 ? 5.295 -5.205 -12.407 1.00 97.25 88 HIS A N 1
ATOM 699 C CA . HIS A 1 88 ? 5.955 -4.151 -13.163 1.00 97.25 88 HIS A CA 1
ATOM 700 C C . HIS A 1 88 ? 6.045 -4.507 -14.649 1.00 97.25 88 HIS A C 1
ATOM 702 O O . HIS A 1 88 ? 5.999 -5.679 -15.028 1.00 97.25 88 HIS A O 1
ATOM 708 N N . ARG A 1 89 ? 6.177 -3.489 -15.498 1.00 96.94 89 ARG A N 1
ATOM 709 C CA . ARG A 1 89 ? 6.589 -3.634 -16.902 1.00 96.94 89 ARG A CA 1
ATOM 710 C C . ARG A 1 89 ? 7.340 -2.387 -17.357 1.00 96.94 89 ARG A C 1
ATOM 712 O O . ARG A 1 89 ? 7.036 -1.280 -16.911 1.00 96.94 89 ARG A O 1
ATOM 719 N N . ALA A 1 90 ? 8.306 -2.572 -18.251 1.00 94.31 90 ALA A N 1
ATOM 720 C CA . ALA A 1 90 ? 9.160 -1.488 -18.742 1.00 94.31 90 ALA A CA 1
ATOM 721 C C . ALA A 1 90 ? 8.517 -0.654 -19.867 1.00 94.31 90 ALA A C 1
ATOM 723 O O . ALA A 1 90 ? 8.972 0.443 -20.148 1.00 94.31 90 ALA A O 1
ATOM 724 N N . ALA A 1 91 ? 7.466 -1.166 -20.511 1.00 92.94 91 ALA A N 1
ATOM 725 C CA . ALA A 1 91 ? 6.695 -0.459 -21.530 1.00 92.94 91 ALA A CA 1
ATOM 726 C C . ALA A 1 91 ? 5.253 -0.977 -21.537 1.00 92.94 91 ALA A C 1
ATOM 728 O O . ALA A 1 91 ? 4.972 -2.068 -21.035 1.00 92.94 91 ALA A O 1
ATOM 729 N N . ASP A 1 92 ? 4.337 -0.214 -22.121 1.00 91.94 92 ASP A N 1
ATOM 730 C CA . ASP A 1 92 ? 2.915 -0.551 -22.204 1.00 91.94 92 ASP A CA 1
ATOM 731 C C . ASP A 1 92 ? 2.610 -1.775 -23.085 1.00 91.94 92 ASP A C 1
ATOM 733 O O . ASP A 1 92 ? 1.603 -2.454 -22.870 1.00 91.94 92 ASP A O 1
ATOM 737 N N . THR A 1 93 ? 3.504 -2.090 -24.021 1.00 93.44 93 THR A N 1
ATOM 738 C CA . THR A 1 93 ? 3.436 -3.262 -24.903 1.00 93.44 93 THR A CA 1
ATOM 739 C C . THR A 1 93 ? 4.035 -4.532 -24.293 1.00 93.44 93 THR A C 1
ATOM 741 O O . THR A 1 93 ? 3.813 -5.625 -24.815 1.00 93.44 93 THR A O 1
ATOM 744 N N . LEU A 1 94 ? 4.789 -4.419 -23.194 1.00 96.56 94 LEU A N 1
ATOM 745 C CA . LEU A 1 94 ? 5.478 -5.547 -22.567 1.00 96.56 94 LEU A CA 1
ATOM 746 C C . LEU A 1 94 ? 4.587 -6.280 -21.548 1.00 96.56 94 LEU A C 1
ATOM 748 O O . LEU A 1 94 ? 3.697 -5.671 -20.939 1.00 96.56 94 LEU A O 1
ATOM 752 N N . PRO A 1 95 ? 4.816 -7.593 -21.339 1.00 97.56 95 PRO A N 1
ATOM 753 C CA . PRO A 1 95 ? 4.066 -8.364 -20.357 1.00 97.56 95 PRO A CA 1
ATOM 754 C C . PRO A 1 95 ? 4.352 -7.883 -18.929 1.00 97.56 95 PRO A C 1
ATOM 756 O O . PRO A 1 95 ? 5.440 -7.402 -18.616 1.00 97.56 95 PRO A O 1
ATOM 759 N N . TRP A 1 96 ? 3.364 -8.052 -18.050 1.00 98.00 96 TRP A N 1
ATOM 760 C CA . TRP A 1 96 ? 3.524 -7.829 -16.614 1.00 98.00 96 TRP A CA 1
ATOM 761 C C . TRP A 1 96 ? 4.427 -8.902 -16.001 1.00 98.00 96 TRP A C 1
ATOM 763 O O . TRP A 1 96 ? 4.168 -10.092 -16.172 1.00 98.00 96 TRP A O 1
ATOM 773 N N . ALA A 1 97 ? 5.426 -8.484 -15.231 1.00 98.06 97 ALA A N 1
ATOM 774 C CA . ALA A 1 97 ? 6.244 -9.358 -14.400 1.00 98.06 97 ALA A CA 1
ATOM 775 C C . ALA A 1 97 ? 5.920 -9.120 -12.922 1.00 98.06 97 ALA A C 1
ATOM 777 O O . ALA A 1 97 ? 5.747 -7.975 -12.502 1.00 98.06 97 ALA A O 1
ATOM 778 N N . ILE A 1 98 ? 5.829 -10.189 -12.126 1.00 97.12 98 ILE A N 1
ATOM 779 C CA . ILE A 1 98 ? 5.662 -10.069 -10.672 1.00 97.12 98 ILE A CA 1
ATOM 780 C C . ILE A 1 98 ? 6.852 -9.277 -10.102 1.00 97.12 98 ILE A C 1
ATOM 782 O O . ILE A 1 98 ? 8.001 -9.527 -10.458 1.00 97.12 98 ILE A O 1
ATOM 786 N N . ASN A 1 99 ? 6.569 -8.275 -9.274 1.00 95.94 99 ASN A N 1
ATOM 787 C CA . ASN A 1 99 ? 7.576 -7.474 -8.580 1.00 95.94 99 ASN A CA 1
ATOM 788 C C . ASN A 1 99 ? 7.723 -7.962 -7.137 1.00 95.94 99 ASN A C 1
ATOM 790 O O . ASN A 1 99 ? 8.782 -8.429 -6.732 1.00 95.94 99 ASN A O 1
ATOM 794 N N . LYS A 1 100 ? 6.635 -7.885 -6.366 1.00 97.00 100 LYS A N 1
ATOM 795 C CA . LYS A 1 100 ? 6.594 -8.314 -4.966 1.00 97.00 100 LYS A CA 1
ATOM 796 C C . LYS A 1 100 ? 5.162 -8.523 -4.492 1.00 97.00 100 LYS A C 1
ATOM 798 O O . LYS A 1 100 ? 4.205 -8.155 -5.171 1.00 97.00 100 LYS A O 1
ATOM 803 N N . VAL A 1 101 ? 5.035 -9.090 -3.301 1.00 97.69 101 VAL A N 1
ATOM 804 C CA . VAL A 1 101 ? 3.765 -9.250 -2.596 1.00 97.69 101 VAL A CA 1
ATOM 805 C C . VAL A 1 101 ? 3.818 -8.431 -1.319 1.00 97.69 101 VAL A C 1
ATOM 807 O O . VAL A 1 101 ? 4.811 -8.460 -0.595 1.00 97.69 101 VAL A O 1
ATOM 810 N N . VAL A 1 102 ? 2.748 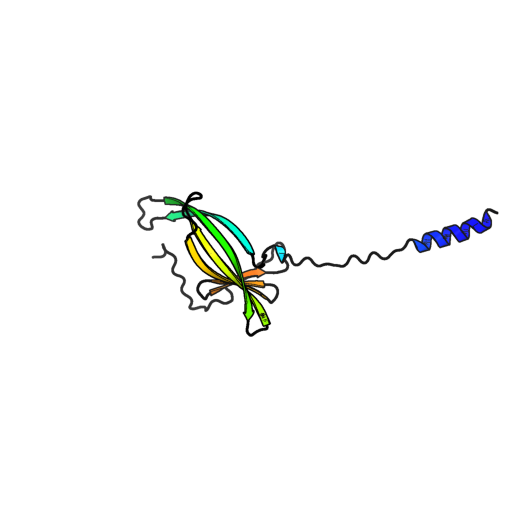-7.700 -1.052 1.00 98.31 102 VAL A N 1
ATOM 811 C CA . VAL A 1 102 ? 2.604 -6.820 0.109 1.00 98.31 102 VAL A CA 1
ATOM 812 C C . VAL A 1 102 ? 1.253 -7.069 0.765 1.00 98.31 102 VAL A C 1
ATOM 814 O O . VAL A 1 102 ? 0.378 -7.721 0.189 1.00 98.31 102 VAL A O 1
ATOM 817 N N . THR A 1 103 ? 1.076 -6.577 1.987 1.00 98.44 103 THR A N 1
ATOM 818 C CA . THR A 1 103 ? -0.203 -6.707 2.694 1.00 98.44 103 THR A CA 1
ATOM 819 C C . THR A 1 103 ? -0.692 -5.365 3.192 1.00 98.44 103 THR A C 1
ATOM 821 O O . THR A 1 103 ? 0.114 -4.511 3.554 1.00 98.44 103 THR A O 1
ATOM 824 N N . ALA A 1 104 ? -2.004 -5.166 3.209 1.00 98.44 104 ALA A N 1
ATOM 825 C CA . ALA A 1 104 ? -2.609 -3.945 3.717 1.00 98.44 104 ALA A CA 1
ATOM 826 C C . ALA A 1 104 ? -3.862 -4.240 4.540 1.00 98.44 104 ALA A C 1
ATOM 828 O O . ALA A 1 104 ? -4.543 -5.238 4.324 1.00 98.44 104 ALA A O 1
ATOM 829 N N . SER A 1 105 ? -4.171 -3.361 5.482 1.00 98.12 105 SER A N 1
ATOM 830 C CA . SER A 1 105 ? -5.343 -3.457 6.351 1.00 98.12 105 SER A CA 1
ATOM 831 C C . SER A 1 105 ? -5.774 -2.065 6.783 1.00 98.12 105 SER A C 1
ATOM 833 O O . SER A 1 105 ? -4.925 -1.198 6.995 1.00 98.12 105 SER A O 1
ATOM 835 N N . ILE A 1 106 ? -7.072 -1.868 6.997 1.00 97.44 106 ILE A N 1
ATOM 836 C CA . ILE A 1 106 ? -7.575 -0.677 7.682 1.00 97.44 106 ILE A CA 1
ATOM 837 C C . ILE A 1 106 ? -7.816 -1.048 9.145 1.00 97.44 106 ILE A C 1
ATOM 839 O O . ILE A 1 106 ? -8.669 -1.877 9.445 1.00 97.44 106 ILE A O 1
ATOM 843 N N . THR A 1 107 ? -7.054 -0.448 10.056 1.00 95.81 107 THR A N 1
ATOM 844 C CA . THR A 1 107 ? -7.164 -0.673 11.506 1.00 95.81 107 THR A CA 1
ATOM 845 C C . THR A 1 107 ? -6.897 0.625 12.254 1.00 95.81 107 THR A C 1
ATOM 847 O O . THR A 1 107 ? -6.095 1.436 11.800 1.00 95.81 107 THR A O 1
ATOM 850 N N . ASN A 1 108 ? -7.593 0.868 13.368 1.00 94.12 108 ASN A N 1
ATOM 851 C CA . ASN A 1 108 ? -7.478 2.109 14.150 1.00 94.12 108 ASN A CA 1
ATOM 852 C C . ASN A 1 108 ? -7.612 3.391 13.306 1.00 94.12 108 ASN A C 1
ATOM 854 O O . ASN A 1 108 ? -6.869 4.349 13.507 1.00 94.12 108 ASN A O 1
ATOM 858 N N . ASN A 1 109 ? -8.522 3.392 12.323 1.00 95.19 109 ASN A N 1
ATOM 859 C CA . ASN A 1 109 ? -8.682 4.490 11.364 1.00 95.19 109 ASN A CA 1
ATOM 860 C C . ASN A 1 109 ? -7.390 4.815 10.586 1.00 95.19 109 ASN A C 1
ATOM 862 O O . ASN A 1 109 ? -7.141 5.961 10.231 1.00 95.19 109 ASN A O 1
ATOM 866 N N . GLN A 1 110 ? -6.573 3.808 10.285 1.00 97.38 110 GLN A N 1
ATOM 867 C CA . GLN A 1 110 ? -5.348 3.939 9.501 1.00 97.38 110 GLN A CA 1
ATOM 868 C C . GLN A 1 110 ? -5.328 2.884 8.403 1.00 97.38 110 GLN A C 1
ATOM 870 O O . GLN A 1 110 ? -5.512 1.700 8.681 1.00 97.38 110 GLN A O 1
ATOM 875 N N . ALA A 1 111 ? -5.051 3.296 7.170 1.00 97.81 111 ALA A N 1
ATOM 876 C CA . ALA A 1 111 ? -4.619 2.381 6.127 1.00 97.81 111 ALA A CA 1
ATOM 877 C C . ALA A 1 111 ? -3.157 2.020 6.400 1.00 97.81 111 ALA A C 1
ATOM 879 O O . ALA A 1 111 ? -2.240 2.800 6.125 1.00 97.81 111 ALA A O 1
ATOM 880 N N . GLN A 1 112 ? -2.946 0.847 6.984 1.00 98.19 112 GLN A N 1
ATOM 881 C CA . GLN A 1 112 ? -1.621 0.317 7.258 1.00 98.19 112 GLN A CA 1
ATOM 882 C C . GLN A 1 112 ? -1.206 -0.646 6.154 1.00 98.19 112 GLN A C 1
ATOM 884 O O . GLN A 1 112 ? -2.012 -1.454 5.691 1.00 98.19 112 GLN A O 1
ATOM 889 N N . ARG A 1 113 ? 0.063 -0.587 5.757 1.00 98.00 113 ARG A N 1
ATOM 890 C CA . ARG A 1 113 ? 0.629 -1.462 4.730 1.00 98.00 113 ARG A CA 1
ATOM 891 C C . ARG A 1 113 ? 1.981 -1.994 5.161 1.00 98.00 113 ARG A C 1
ATOM 893 O O . ARG A 1 113 ? 2.782 -1.242 5.702 1.00 98.00 113 ARG A O 1
ATOM 900 N N . VAL A 1 114 ? 2.229 -3.273 4.912 1.00 97.75 114 VAL A N 1
ATOM 901 C CA . VAL A 1 114 ? 3.511 -3.922 5.180 1.00 97.75 114 VAL A CA 1
ATOM 902 C C . VAL A 1 114 ? 4.189 -4.254 3.857 1.00 97.75 114 VAL A C 1
ATOM 904 O O . VAL A 1 114 ? 3.658 -5.033 3.061 1.00 97.75 114 VAL A O 1
ATOM 907 N N . GLU A 1 115 ? 5.360 -3.661 3.639 1.00 95.94 115 GLU A N 1
ATOM 908 C CA . GLU A 1 115 ? 6.208 -3.847 2.456 1.00 95.94 115 GLU A CA 1
ATOM 909 C C . GLU A 1 115 ? 7.634 -4.119 2.933 1.00 95.94 115 GLU A C 1
ATOM 911 O O . GLU A 1 115 ? 8.127 -3.400 3.795 1.00 95.94 115 GLU A O 1
ATOM 916 N N . ASP A 1 116 ? 8.286 -5.166 2.420 1.00 93.12 116 ASP A N 1
ATOM 917 C CA . ASP A 1 116 ? 9.665 -5.532 2.791 1.00 93.12 116 ASP A CA 1
ATOM 918 C C . ASP A 1 116 ? 9.901 -5.608 4.322 1.00 93.12 116 ASP A C 1
ATOM 920 O O . ASP A 1 116 ? 10.944 -5.214 4.836 1.00 93.12 116 ASP A O 1
ATOM 924 N N . ASN A 1 117 ? 8.912 -6.130 5.061 1.00 92.00 117 ASN A N 1
ATOM 925 C CA . ASN A 1 117 ? 8.865 -6.211 6.534 1.00 92.00 117 ASN A CA 1
ATOM 926 C C . ASN A 1 117 ? 8.776 -4.868 7.282 1.00 92.00 117 ASN A C 1
ATOM 928 O O . ASN A 1 117 ? 8.851 -4.848 8.510 1.00 92.00 117 ASN A O 1
ATOM 932 N N . LEU A 1 118 ? 8.550 -3.762 6.578 1.00 94.69 118 LEU A N 1
ATOM 933 C CA . LEU A 1 118 ? 8.325 -2.442 7.158 1.00 94.69 118 LEU A CA 1
ATOM 934 C C . LEU A 1 118 ? 6.837 -2.094 7.133 1.00 94.69 118 LEU A C 1
ATOM 936 O O . LEU A 1 118 ? 6.168 -2.242 6.110 1.00 94.69 118 LEU A O 1
ATOM 940 N N . ARG A 1 119 ? 6.308 -1.629 8.270 1.00 96.38 119 ARG A N 1
ATOM 941 C CA . ARG A 1 119 ? 4.906 -1.220 8.415 1.00 96.38 119 ARG A CA 1
ATOM 942 C C . ARG A 1 119 ? 4.770 0.290 8.265 1.00 96.38 119 ARG A C 1
ATOM 944 O O . ARG A 1 119 ? 5.279 1.045 9.083 1.00 96.38 119 ARG A O 1
ATOM 951 N N . PHE A 1 120 ? 4.008 0.702 7.267 1.00 97.94 120 PHE A N 1
ATOM 952 C CA . PHE A 1 120 ? 3.716 2.091 6.950 1.00 97.94 120 PHE A CA 1
ATOM 953 C C . PHE A 1 120 ? 2.280 2.442 7.323 1.00 97.94 120 PHE A C 1
ATOM 955 O O . PHE A 1 120 ? 1.372 1.630 7.125 1.00 97.94 120 PHE A O 1
ATOM 962 N N . ILE A 1 121 ? 2.054 3.684 7.744 1.00 98.19 121 ILE A N 1
ATOM 963 C CA . ILE A 1 121 ? 0.734 4.320 7.684 1.00 98.19 121 ILE A CA 1
ATOM 964 C C . ILE A 1 121 ? 0.651 5.066 6.350 1.00 98.19 121 ILE A C 1
ATOM 966 O O . ILE A 1 121 ? 1.287 6.104 6.169 1.00 98.19 121 ILE A O 1
ATOM 970 N N . LYS A 1 122 ? -0.119 4.529 5.397 1.00 96.81 122 LYS A N 1
ATOM 971 C CA . LYS A 1 122 ? -0.287 5.117 4.057 1.00 96.81 122 LYS A CA 1
ATOM 972 C C . LYS A 1 122 ? -1.341 6.220 4.024 1.00 96.81 122 LYS A C 1
ATOM 974 O O . LYS A 1 122 ? -1.232 7.126 3.208 1.00 96.81 122 LYS A O 1
ATOM 979 N N . LEU A 1 123 ? -2.349 6.131 4.889 1.00 96.50 123 LEU A N 1
ATOM 980 C CA . LEU A 1 123 ? -3.411 7.124 5.021 1.00 96.50 123 LEU A CA 1
ATOM 981 C C . LEU A 1 123 ? -4.021 7.039 6.422 1.00 96.50 123 LEU A C 1
ATOM 983 O O . LEU A 1 123 ? -4.116 5.951 6.993 1.00 96.50 123 LEU A O 1
ATOM 987 N N . THR A 1 124 ? -4.451 8.171 6.969 1.00 97.00 124 THR A N 1
ATOM 988 C CA . THR A 1 124 ? -5.238 8.225 8.206 1.00 97.00 124 THR A CA 1
ATOM 989 C C . THR A 1 124 ? -6.651 8.696 7.898 1.00 97.00 124 THR A C 1
ATOM 991 O O . THR A 1 124 ? -6.871 9.514 7.005 1.00 97.00 124 THR A O 1
ATOM 994 N N . PHE A 1 125 ? -7.611 8.154 8.636 1.00 95.50 125 PHE A N 1
ATOM 995 C CA . PHE A 1 125 ? -9.025 8.440 8.493 1.00 95.50 125 PHE A CA 1
ATOM 996 C C . PHE A 1 125 ? -9.545 9.190 9.730 1.00 95.50 125 PHE A C 1
ATOM 998 O O . PHE A 1 125 ? -9.101 8.942 10.852 1.00 95.50 125 PHE A O 1
ATOM 1005 N N . PRO A 1 126 ? -10.541 10.064 9.563 1.00 94.19 126 PRO A N 1
ATOM 1006 C CA . PRO A 1 126 ? -11.135 10.434 8.284 1.00 94.19 126 PRO A CA 1
ATOM 1007 C C . PRO A 1 126 ? -10.219 11.342 7.453 1.00 94.19 126 PRO A C 1
ATOM 1009 O O . PRO A 1 126 ? -9.419 12.097 8.009 1.00 94.19 126 PRO A O 1
ATOM 1012 N N . VAL A 1 127 ? -10.340 11.261 6.128 1.00 91.38 127 VAL A N 1
ATOM 1013 C CA . VAL A 1 127 ? -9.545 12.083 5.204 1.00 91.38 127 VAL A CA 1
ATOM 1014 C C . VAL A 1 127 ? -9.977 13.544 5.334 1.00 91.38 127 VAL A C 1
ATOM 1016 O O . VAL A 1 127 ? -11.145 13.873 5.140 1.00 91.38 127 VAL A O 1
ATOM 1019 N N . ARG A 1 128 ? -9.047 14.427 5.708 1.00 90.38 128 ARG A N 1
ATOM 1020 C CA . ARG A 1 128 ? -9.302 15.860 5.914 1.00 90.38 128 ARG A CA 1
ATOM 1021 C C . ARG A 1 128 ? -8.088 16.684 5.512 1.00 90.38 128 ARG A C 1
ATOM 1023 O O . ARG A 1 128 ? -6.952 16.233 5.661 1.00 90.38 128 ARG A O 1
ATOM 1030 N N . GLU A 1 129 ? -8.334 17.912 5.075 1.00 89.81 129 GLU A N 1
ATOM 1031 C CA . GLU A 1 129 ? -7.275 18.893 4.844 1.00 89.81 129 GLU A CA 1
ATOM 1032 C C . GLU A 1 129 ? -6.488 19.183 6.132 1.00 89.81 129 GLU A C 1
ATOM 1034 O O . GLU A 1 129 ? -7.029 19.117 7.238 1.00 89.81 129 GLU A O 1
ATOM 1039 N N . ASN A 1 130 ? -5.205 19.523 5.978 1.00 91.50 130 ASN A N 1
ATOM 1040 C CA . ASN A 1 130 ? -4.275 19.858 7.067 1.00 91.50 130 ASN A CA 1
ATOM 1041 C C . ASN A 1 130 ? -4.050 18.753 8.115 1.00 91.50 130 ASN A C 1
ATOM 1043 O O . ASN A 1 130 ? -3.491 19.020 9.178 1.00 91.50 130 ASN A O 1
ATOM 1047 N N . ASN A 1 131 ? -4.451 17.515 7.828 1.00 89.88 131 ASN A N 1
ATOM 1048 C CA . ASN A 1 131 ? -4.102 16.370 8.652 1.00 89.88 131 ASN A CA 1
ATOM 1049 C C . ASN A 1 131 ? -2.715 15.841 8.256 1.00 89.88 131 ASN A C 1
ATOM 1051 O O . ASN A 1 131 ? -2.453 15.599 7.078 1.00 89.88 131 ASN A O 1
ATOM 1055 N N . SER A 1 132 ? -1.837 15.644 9.235 1.00 93.75 132 SER A N 1
ATOM 1056 C CA . SER A 1 132 ? -0.507 15.066 9.046 1.00 93.75 132 SER A CA 1
ATOM 1057 C C . SER A 1 132 ? -0.292 13.913 10.020 1.00 93.75 132 SER A C 1
ATOM 1059 O O . SER A 1 132 ? -0.851 13.883 11.116 1.00 93.75 132 SER A O 1
ATOM 1061 N N . TRP A 1 133 ? 0.508 12.935 9.610 1.00 95.62 133 TRP A N 1
ATOM 1062 C CA . TRP A 1 133 ? 0.865 11.793 10.443 1.00 95.62 133 TRP A CA 1
ATOM 1063 C C . TRP A 1 133 ? 2.297 11.359 10.149 1.00 95.62 133 TRP A C 1
ATOM 1065 O O . TRP A 1 133 ? 2.821 11.595 9.060 1.00 95.62 133 TRP A O 1
ATOM 1075 N N . ASP A 1 134 ? 2.918 10.700 11.122 1.00 96.44 134 ASP A N 1
ATOM 1076 C CA . ASP A 1 134 ? 4.181 10.006 10.906 1.00 96.44 134 ASP A CA 1
ATOM 1077 C C . ASP A 1 134 ? 3.905 8.648 10.243 1.00 96.44 134 ASP A C 1
ATOM 1079 O O . ASP A 1 134 ? 3.421 7.705 10.872 1.00 96.44 134 ASP A O 1
ATOM 1083 N N . GLY A 1 135 ? 4.184 8.564 8.941 1.00 95.75 135 GLY A N 1
ATOM 1084 C CA . GLY A 1 135 ? 4.000 7.350 8.144 1.00 95.75 135 GLY A CA 1
ATOM 1085 C C . GLY A 1 135 ? 4.902 6.186 8.559 1.00 95.75 135 GLY A C 1
ATOM 1086 O O . GLY A 1 135 ? 4.570 5.037 8.266 1.00 95.75 135 GLY A O 1
ATOM 1087 N N . ASN A 1 136 ? 5.998 6.476 9.262 1.00 95.62 136 ASN A N 1
ATOM 1088 C CA . ASN A 1 136 ? 7.063 5.534 9.592 1.00 95.62 136 ASN A CA 1
ATOM 1089 C C . ASN A 1 136 ? 7.132 5.250 11.098 1.00 95.62 136 ASN A C 1
ATOM 1091 O O . ASN A 1 136 ? 8.107 4.671 11.566 1.00 95.62 136 ASN A O 1
ATOM 1095 N N . VAL A 1 137 ? 6.093 5.612 11.858 1.00 95.56 137 VAL A N 1
ATOM 1096 C CA . VAL A 1 137 ? 6.049 5.503 13.329 1.00 95.56 137 VAL A CA 1
ATOM 1097 C C . VAL A 1 137 ? 6.349 4.094 13.869 1.00 95.56 137 VAL A C 1
ATOM 1099 O O . VAL A 1 137 ? 6.713 3.934 15.030 1.00 95.56 137 VAL A O 1
ATOM 1102 N N . PHE A 1 138 ? 6.197 3.057 13.041 1.00 95.12 138 PHE A N 1
ATOM 1103 C CA . PHE A 1 138 ? 6.476 1.665 13.404 1.00 95.12 138 PHE A CA 1
ATOM 1104 C C . PHE A 1 138 ? 7.916 1.216 13.125 1.00 95.12 138 PHE A C 1
ATOM 1106 O O . PHE A 1 138 ? 8.234 0.048 13.348 1.00 95.12 138 PHE A O 1
ATOM 1113 N N . PHE A 1 139 ? 8.772 2.084 12.588 1.00 94.31 139 PHE A N 1
ATOM 1114 C CA . PHE A 1 139 ? 10.147 1.726 12.261 1.00 94.31 139 PHE A CA 1
ATOM 1115 C C . PHE A 1 139 ? 11.004 1.746 13.522 1.00 94.31 139 PHE A C 1
ATOM 1117 O O . PHE A 1 139 ? 10.865 2.620 14.376 1.00 94.31 139 PHE A O 1
ATOM 1124 N N . ASP A 1 140 ? 11.924 0.789 13.626 1.00 91.19 140 ASP A N 1
ATOM 1125 C CA . ASP A 1 140 ? 12.942 0.823 14.671 1.00 91.19 140 ASP A CA 1
ATOM 1126 C C . ASP A 1 140 ? 13.905 1.992 14.407 1.00 91.19 140 ASP A C 1
ATOM 1128 O O . ASP A 1 140 ? 14.280 2.237 13.256 1.00 91.19 140 ASP A O 1
ATOM 1132 N N . SER A 1 141 ? 14.330 2.702 15.453 1.00 85.88 141 SER A N 1
ATOM 1133 C CA . SER A 1 141 ? 15.229 3.860 15.331 1.00 85.88 141 SER A CA 1
ATOM 1134 C C . SER A 1 141 ? 16.617 3.508 14.777 1.00 85.88 141 SER A C 1
ATOM 1136 O O . SER A 1 141 ? 17.315 4.382 14.268 1.00 85.88 141 SER A O 1
ATOM 1138 N N . GLY A 1 142 ? 17.016 2.236 14.843 1.00 86.44 142 GLY A N 1
ATOM 1139 C CA . GLY A 1 142 ? 18.220 1.684 14.231 1.00 86.44 142 GLY A CA 1
ATOM 1140 C C . GLY A 1 142 ? 18.034 1.183 12.796 1.00 86.44 142 GLY A C 1
ATOM 1141 O O . GLY A 1 142 ? 19.008 0.709 12.204 1.00 86.44 142 GLY A O 1
ATOM 1142 N N . THR A 1 143 ? 16.829 1.271 12.218 1.00 85.12 143 THR A N 1
ATOM 1143 C CA . THR A 1 143 ? 16.567 0.857 10.830 1.00 85.12 143 THR A CA 1
ATOM 1144 C C . THR A 1 143 ? 17.384 1.720 9.874 1.00 85.12 143 THR A C 1
ATOM 1146 O O . THR A 1 143 ? 17.142 2.917 9.731 1.00 85.12 143 THR A O 1
ATOM 1149 N N . LYS A 1 144 ? 18.354 1.109 9.189 1.00 82.00 144 LYS A N 1
ATOM 1150 C CA . LYS A 1 144 ? 19.137 1.775 8.145 1.00 82.00 144 LYS A CA 1
ATOM 1151 C C . LYS A 1 144 ? 18.531 1.471 6.785 1.00 82.00 144 LYS A C 1
ATOM 1153 O O . LYS A 1 144 ? 18.541 0.323 6.350 1.00 82.00 144 LYS A O 1
ATOM 1158 N N . VAL A 1 145 ? 18.031 2.503 6.120 1.00 78.75 145 VAL A N 1
ATOM 1159 C CA . VAL A 1 145 ? 17.582 2.426 4.729 1.00 78.75 145 VAL A CA 1
ATOM 1160 C C . VAL A 1 145 ? 18.707 2.977 3.867 1.00 78.75 145 VAL A C 1
ATOM 1162 O O . VAL A 1 145 ? 19.037 4.151 3.968 1.00 78.75 145 VAL A O 1
ATOM 1165 N N . THR A 1 146 ? 19.332 2.124 3.061 1.00 74.75 146 THR A N 1
ATOM 1166 C CA . THR A 1 146 ? 20.359 2.563 2.111 1.00 74.75 146 THR A CA 1
ATOM 1167 C C . THR A 1 146 ? 19.680 3.040 0.838 1.00 74.75 146 THR A C 1
ATOM 1169 O O . THR A 1 146 ? 18.998 2.257 0.174 1.00 74.75 146 THR A O 1
ATOM 1172 N N . VAL A 1 147 ? 19.876 4.307 0.485 1.00 69.62 147 VAL A N 1
ATOM 1173 C CA . VAL A 1 147 ? 19.409 4.862 -0.787 1.00 69.62 147 VAL A CA 1
ATOM 1174 C C . VAL A 1 147 ? 20.572 4.850 -1.776 1.00 69.62 147 VAL A C 1
ATOM 1176 O O . VAL A 1 147 ? 21.677 5.290 -1.464 1.00 69.62 147 VAL A O 1
ATOM 1179 N N . ALA A 1 148 ? 20.352 4.315 -2.978 1.00 57.94 148 ALA A N 1
ATOM 1180 C CA . ALA A 1 148 ? 21.359 4.367 -4.033 1.00 57.94 148 ALA A CA 1
ATOM 1181 C C . ALA A 1 148 ? 21.675 5.839 -4.369 1.00 57.94 148 ALA A C 1
ATOM 1183 O O . ALA A 1 148 ? 20.766 6.596 -4.703 1.00 57.94 148 ALA A O 1
ATOM 1184 N N . GLY A 1 149 ? 22.948 6.232 -4.259 1.00 54.12 149 GLY A N 1
ATOM 1185 C CA . GLY A 1 149 ? 23.401 7.623 -4.405 1.00 54.12 149 GLY A CA 1
ATOM 1186 C C . GLY A 1 149 ? 23.816 8.302 -3.094 1.00 54.12 149 GLY A C 1
ATOM 1187 O O . GLY A 1 149 ? 24.378 9.391 -3.142 1.00 54.12 149 GLY A O 1
ATOM 1188 N N . GLU A 1 150 ? 23.604 7.666 -1.938 1.00 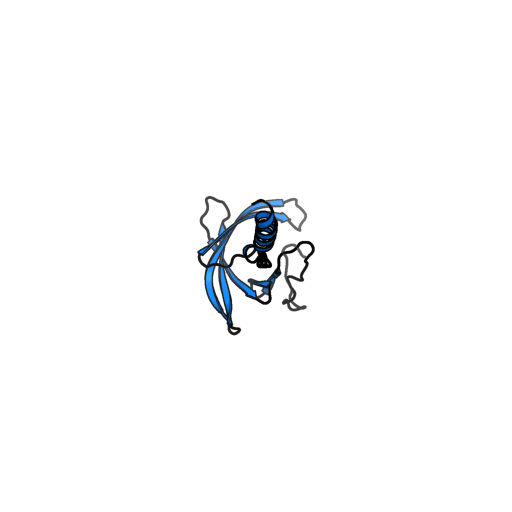42.97 150 GLU A N 1
ATOM 1189 C CA . GLU A 1 150 ? 24.200 8.092 -0.667 1.00 42.97 150 GLU A CA 1
ATOM 1190 C C . GLU A 1 150 ? 25.560 7.400 -0.461 1.00 42.97 150 GLU A C 1
ATOM 1192 O O . GLU A 1 150 ? 25.640 6.298 0.085 1.00 42.97 150 GLU A O 1
ATOM 1197 N N . THR A 1 151 ? 26.638 8.044 -0.915 1.00 45.44 151 THR A N 1
ATOM 1198 C CA . THR A 1 151 ? 28.019 7.806 -0.448 1.00 45.44 151 THR A CA 1
ATOM 1199 C C . THR A 1 151 ? 28.743 9.124 -0.293 1.00 45.44 151 THR A C 1
ATOM 1201 O O . THR A 1 151 ? 28.658 9.924 -1.251 1.00 45.44 151 THR A O 1
#

pLDDT: mean 85.47, std 15.6, range [42.97, 98.69]

Sequence (151 aa):
MLKLAIPLLTIALLASCKTEQDPFDRDFGFDYYPLEVGKSMIYQMDSTIYDPTGDSMLIHSTTFLKETVVDSFIDLTGTPVYRIEQYHRAADTLPWAINKVVTASITNNQAQRVEDNLRFIKLTFPVRENNSWDGNVFFDSGTKVTVAGET

Foldseek 3Di:
DVVVVVVVVVVVVVVPDDPPPPVPPPQFPCVVPDQDAFDKDKDWDWDWDDDLVPPDDTDIFIKMKMKGFHDWDQDPVRFIKTKIWIWIDRDPPDDTDTDDIKIWTQDPQFTWIADPNAIFRPDGISDDPPDDDDRRVVDDPPDDDDDPSDD